Protein AF-U4R1T3-F1 (afdb_monomer_lite)

Secondary structure (DSSP, 8-state):
--HHHHHHTTT----EEEEETTEEEEEETTTTEEEEE-TT--S--EEEGGGEEEEEEESSSS-EEEEEE--GGGTS-HHHHHHHHHHHHT-HHHHT--S-EEEEEEES-SS--EEEEEE-----------

pLDDT: mean 70.12, std 14.63, range [34.62, 89.12]

Organism: NCBI:txid1330534

Sequence (130 aa):
MQFADLLIKTVFIECKRVEFWDNVLFVDNVSKLWCVKGPKDITPRIYRFSELVSYEYYRTSEDVISGNTLNVLLGGKASGEIGAIAAGAGSRKIQNYTKTLKLVIFLKELNNSRIVINLTSNKNTKKLLQ

Foldseek 3Di:
DDQVVLQVVDPADFPDWADFAQKIKGAGPPQQKIFIDHNPDPHTDIDHLLFWQWKFKALDPPRTPDIDRDPSVPDPPSSVVSVVVRCVRRDPVNVPSAAWMWMWTATPDPPDRIDIDTRHDPPPPPPPDD

Radius of gyration: 15.6 Å; chains: 1; bounding box: 36×41×49 Å

Structure (mmCIF, N/CA/C/O backbone):
data_AF-U4R1T3-F1
#
_entry.id   AF-U4R1T3-F1
#
loop_
_atom_site.group_PDB
_atom_site.id
_atom_site.type_symbol
_atom_site.label_atom_id
_atom_site.label_alt_id
_atom_site.label_comp_id
_atom_site.label_asym_id
_atom_site.label_entity_id
_atom_site.label_seq_id
_atom_site.pdbx_PDB_ins_code
_atom_site.Cartn_x
_atom_site.Cartn_y
_atom_site.Cartn_z
_atom_site.occupancy
_atom_site.B_iso_or_equiv
_atom_site.auth_seq_id
_atom_site.auth_comp_id
_atom_site.auth_asym_id
_atom_site.auth_atom_id
_atom_site.pdbx_PDB_model_num
ATOM 1 N N . MET A 1 1 ? 18.383 10.533 5.969 1.00 56.12 1 MET A N 1
ATOM 2 C CA . MET A 1 1 ? 17.980 10.090 4.618 1.00 56.12 1 MET A CA 1
ATOM 3 C C . MET A 1 1 ? 16.466 10.020 4.597 1.00 56.12 1 MET A C 1
ATOM 5 O O . MET A 1 1 ? 15.902 9.417 5.505 1.00 56.12 1 MET A O 1
ATOM 9 N N . GLN A 1 2 ? 15.809 10.715 3.673 1.00 72.75 2 GLN A N 1
ATOM 10 C CA . GLN A 1 2 ? 14.350 10.714 3.582 1.00 72.75 2 GLN A CA 1
ATOM 11 C C . GLN A 1 2 ? 13.872 9.410 2.921 1.00 72.75 2 GLN A C 1
ATOM 13 O O . GLN A 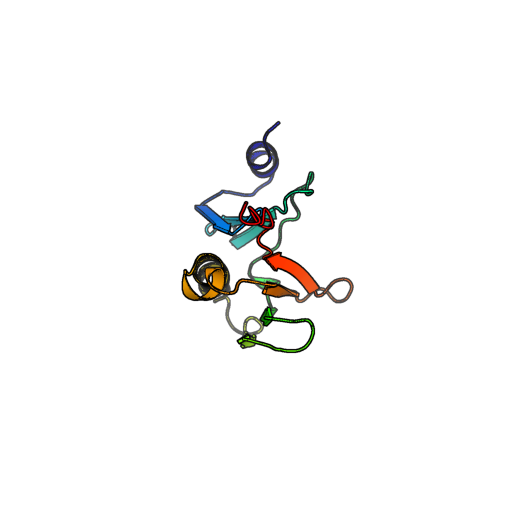1 2 ? 14.608 8.772 2.176 1.00 72.75 2 GLN A O 1
ATOM 18 N N . PHE A 1 3 ? 12.641 8.979 3.203 1.00 74.00 3 PHE A N 1
ATOM 19 C CA . PHE A 1 3 ? 12.106 7.719 2.659 1.00 74.00 3 PHE A CA 1
ATOM 20 C C . PHE A 1 3 ? 11.982 7.736 1.125 1.00 74.00 3 PHE A C 1
ATOM 22 O O . PHE A 1 3 ? 12.172 6.709 0.486 1.00 74.00 3 PHE A O 1
ATOM 29 N N . ALA A 1 4 ? 11.731 8.903 0.526 1.00 71.75 4 ALA A N 1
ATOM 30 C CA . ALA A 1 4 ? 11.757 9.061 -0.928 1.00 71.75 4 ALA A CA 1
ATOM 31 C C . ALA A 1 4 ? 13.159 8.780 -1.508 1.00 71.75 4 ALA A C 1
ATOM 33 O O . ALA A 1 4 ? 13.279 8.093 -2.519 1.00 71.75 4 ALA A O 1
ATOM 34 N N . ASP A 1 5 ? 14.226 9.191 -0.812 1.00 77.06 5 ASP A N 1
ATOM 35 C CA . ASP A 1 5 ? 15.611 8.911 -1.222 1.00 77.06 5 ASP A CA 1
ATOM 36 C C . ASP A 1 5 ? 15.917 7.403 -1.235 1.00 77.06 5 ASP A C 1
ATOM 38 O O . ASP A 1 5 ? 16.754 6.939 -2.008 1.00 77.06 5 ASP A O 1
ATOM 42 N N . LEU A 1 6 ? 15.245 6.620 -0.379 1.00 79.25 6 LEU A N 1
ATOM 43 C CA . LEU A 1 6 ? 15.341 5.157 -0.383 1.00 79.25 6 LEU A CA 1
ATOM 44 C C . LEU A 1 6 ? 14.658 4.543 -1.606 1.00 79.25 6 LEU A C 1
ATOM 46 O O . LEU A 1 6 ? 15.176 3.570 -2.144 1.00 79.25 6 LEU A O 1
ATOM 50 N N . LEU A 1 7 ? 13.532 5.103 -2.056 1.00 79.25 7 LEU A N 1
ATOM 51 C CA . LEU A 1 7 ? 12.835 4.641 -3.259 1.00 79.25 7 LEU A CA 1
ATOM 52 C C . LEU A 1 7 ? 13.662 4.912 -4.521 1.00 79.25 7 LEU A C 1
ATOM 54 O O . LEU A 1 7 ? 13.763 4.030 -5.368 1.00 79.25 7 LEU A O 1
ATOM 58 N N . ILE A 1 8 ? 14.332 6.065 -4.605 1.00 72.88 8 ILE A N 1
ATOM 59 C CA . ILE A 1 8 ? 15.194 6.430 -5.748 1.00 72.88 8 ILE A CA 1
ATOM 60 C C . ILE A 1 8 ? 16.395 5.482 -5.895 1.00 72.88 8 ILE A C 1
ATOM 62 O O . ILE A 1 8 ? 16.880 5.258 -6.999 1.00 72.88 8 ILE A O 1
ATOM 66 N N . LYS A 1 9 ? 16.868 4.875 -4.798 1.00 79.12 9 LYS A N 1
ATOM 67 C CA . LYS A 1 9 ? 17.919 3.838 -4.838 1.00 79.12 9 LYS A CA 1
ATOM 68 C C . LYS A 1 9 ? 17.432 2.494 -5.396 1.00 79.12 9 LYS A C 1
ATOM 70 O O . LYS A 1 9 ? 18.221 1.559 -5.504 1.00 79.12 9 LYS A O 1
ATOM 75 N N . THR A 1 10 ? 16.148 2.381 -5.719 1.00 76.56 10 THR A N 1
ATOM 76 C CA . THR A 1 10 ? 15.539 1.208 -6.353 1.00 76.56 10 THR A CA 1
ATOM 77 C C . THR A 1 10 ? 15.136 1.529 -7.797 1.00 76.56 10 THR A C 1
ATOM 79 O O . THR A 1 10 ? 15.399 2.616 -8.297 1.00 76.56 10 THR A O 1
ATOM 82 N N . VAL A 1 11 ? 14.460 0.599 -8.475 1.00 81.69 11 VAL A N 1
ATOM 83 C CA . VAL A 1 11 ? 13.863 0.828 -9.808 1.00 81.69 11 VAL A CA 1
ATOM 84 C C . VAL A 1 11 ? 12.546 1.626 -9.760 1.00 81.69 11 VAL A C 1
ATOM 86 O O . VAL A 1 11 ? 11.837 1.702 -10.757 1.00 81.69 11 VAL A O 1
ATOM 89 N N . PHE A 1 12 ? 12.177 2.171 -8.597 1.00 86.88 12 PHE A N 1
ATOM 90 C CA . PHE A 1 12 ? 1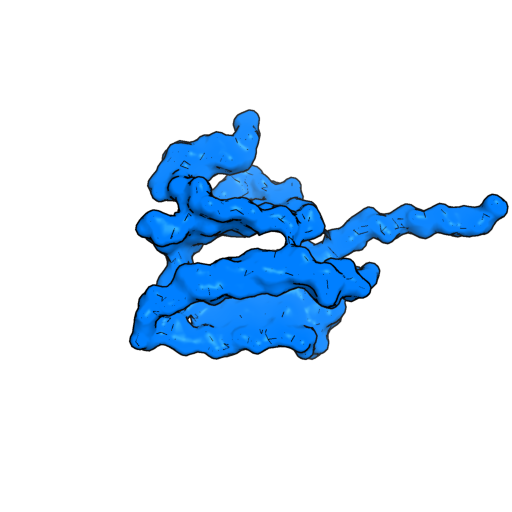0.906 2.855 -8.377 1.00 86.88 12 PHE A CA 1
ATOM 91 C C . PHE A 1 12 ? 10.935 4.306 -8.872 1.00 86.88 12 PHE A C 1
ATOM 93 O O . PHE A 1 12 ? 11.762 5.107 -8.437 1.00 86.88 12 PHE A O 1
ATOM 100 N N . ILE A 1 13 ? 9.972 4.664 -9.720 1.00 85.69 13 ILE A N 1
ATOM 101 C CA . ILE A 1 13 ? 9.769 6.008 -10.269 1.00 85.69 13 ILE A CA 1
ATOM 102 C C . ILE A 1 13 ? 8.497 6.597 -9.655 1.00 85.69 13 ILE A C 1
ATOM 104 O O . ILE A 1 13 ? 7.380 6.250 -10.040 1.00 85.69 13 ILE A O 1
ATOM 108 N N . GLU A 1 14 ? 8.639 7.509 -8.692 1.00 84.00 14 GLU A N 1
ATOM 109 C CA . GLU A 1 14 ? 7.484 8.162 -8.067 1.00 84.00 14 GLU A CA 1
ATOM 110 C C . GLU A 1 14 ? 6.687 8.972 -9.106 1.00 84.00 14 GLU A C 1
ATOM 112 O O . GLU A 1 14 ? 7.101 10.044 -9.536 1.00 84.00 14 GLU A O 1
ATOM 117 N N . CYS A 1 15 ? 5.520 8.458 -9.508 1.00 81.19 15 CYS A N 1
ATOM 118 C CA . CYS A 1 15 ? 4.599 9.135 -10.426 1.00 81.19 15 CYS A CA 1
ATOM 119 C C . CYS A 1 15 ? 3.491 9.879 -9.674 1.00 81.19 15 CYS A C 1
ATOM 121 O O . CYS A 1 15 ? 2.960 10.880 -10.153 1.00 81.19 15 CYS A O 1
ATOM 123 N N . LYS A 1 16 ? 3.082 9.349 -8.516 1.00 83.00 16 LYS A N 1
ATOM 124 C CA . LYS A 1 16 ? 2.048 9.934 -7.662 1.00 83.00 16 LYS A CA 1
ATOM 125 C C . LYS A 1 16 ? 2.313 9.578 -6.204 1.00 83.00 16 LYS A C 1
ATOM 127 O O . LYS A 1 16 ? 2.611 8.427 -5.892 1.00 83.00 16 LYS A O 1
ATOM 132 N N . ARG A 1 17 ? 2.092 10.548 -5.318 1.00 84.56 17 ARG A N 1
ATOM 133 C CA . ARG A 1 17 ? 2.000 10.340 -3.871 1.00 84.56 17 ARG A CA 1
ATOM 134 C C . ARG A 1 17 ? 0.617 10.722 -3.375 1.00 84.56 17 ARG A C 1
ATOM 136 O O . ARG A 1 17 ? 0.050 11.719 -3.822 1.00 84.56 17 ARG A O 1
ATOM 143 N N . VAL A 1 18 ? 0.070 9.933 -2.462 1.00 79.12 18 VAL A N 1
ATOM 144 C CA . VAL A 1 18 ? -1.164 10.268 -1.753 1.00 79.12 18 VAL A CA 1
ATOM 145 C C . VAL A 1 18 ? -0.938 10.109 -0.267 1.00 79.12 18 VAL A C 1
ATOM 147 O O . VAL A 1 18 ? -0.621 9.024 0.213 1.00 79.12 18 VAL A O 1
ATOM 150 N N . GLU A 1 19 ? -1.111 11.214 0.443 1.00 81.31 19 GLU A N 1
ATOM 151 C CA . GLU A 1 19 ? -1.026 11.268 1.893 1.00 81.31 19 GLU A CA 1
ATOM 152 C C . GLU A 1 19 ? -2.408 11.009 2.481 1.00 81.31 19 GLU A C 1
ATOM 154 O O . GLU A 1 19 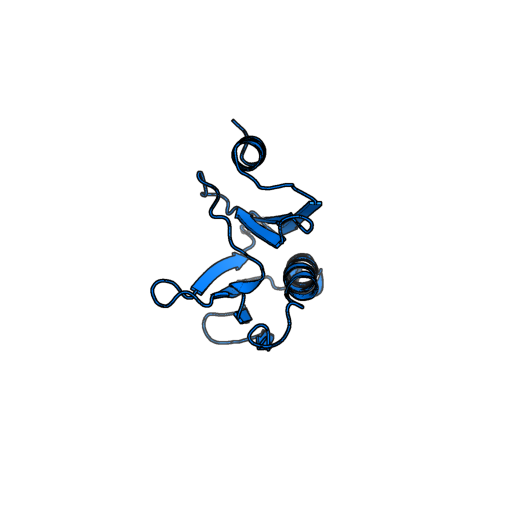? -3.416 11.562 2.032 1.00 81.31 19 GLU A O 1
ATOM 159 N N . PHE A 1 20 ? -2.461 10.137 3.476 1.00 71.44 20 PHE A N 1
ATOM 160 C CA . PHE A 1 20 ? -3.678 9.844 4.208 1.00 71.44 20 PHE A CA 1
ATOM 161 C C . PHE A 1 20 ? -3.311 9.523 5.651 1.00 71.44 20 PHE A C 1
ATOM 163 O O . PHE A 1 20 ? -2.609 8.551 5.943 1.00 71.44 20 PHE A O 1
ATOM 170 N N . TRP A 1 21 ? -3.815 10.345 6.571 1.00 76.06 21 TRP A N 1
ATOM 171 C CA . TRP A 1 21 ? -3.412 10.278 7.976 1.00 76.06 21 TRP A CA 1
ATOM 172 C C . TRP A 1 21 ? -1.880 10.367 8.095 1.00 76.06 21 TRP A C 1
ATOM 174 O O . TRP A 1 21 ? -1.278 11.235 7.469 1.00 76.06 21 TRP A O 1
ATOM 184 N N . ASP A 1 22 ? -1.257 9.455 8.842 1.00 80.19 22 ASP A N 1
ATOM 185 C CA . ASP A 1 22 ? 0.199 9.379 9.015 1.00 80.19 22 ASP A CA 1
ATOM 186 C C . ASP A 1 22 ? 0.888 8.461 7.985 1.00 80.19 22 ASP A C 1
ATOM 188 O O . ASP A 1 22 ? 2.049 8.085 8.155 1.00 80.19 22 ASP A O 1
ATOM 192 N N . ASN A 1 23 ? 0.172 8.049 6.936 1.00 83.44 23 ASN A N 1
ATOM 193 C CA . ASN A 1 23 ? 0.674 7.138 5.914 1.00 83.44 23 ASN A CA 1
ATOM 194 C C . ASN A 1 23 ? 0.779 7.841 4.556 1.00 83.44 23 ASN A C 1
ATOM 196 O O . ASN A 1 23 ? 0.035 8.777 4.248 1.00 83.44 23 ASN A O 1
ATOM 200 N N . VAL A 1 24 ? 1.671 7.334 3.707 1.00 85.25 24 VAL A N 1
ATOM 201 C CA . VAL A 1 24 ? 1.835 7.805 2.328 1.00 85.25 24 VAL A CA 1
ATOM 202 C C . VAL A 1 24 ? 1.842 6.613 1.378 1.00 85.25 24 VAL A C 1
ATOM 204 O O . VAL A 1 24 ? 2.634 5.687 1.546 1.00 85.25 24 VAL A O 1
ATOM 207 N N . LEU A 1 25 ? 0.968 6.633 0.373 1.00 85.31 25 LEU A N 1
ATOM 208 C CA . LEU A 1 25 ? 1.002 5.704 -0.758 1.00 85.31 25 LEU A CA 1
ATOM 209 C C . LEU A 1 25 ? 1.791 6.344 -1.893 1.00 85.31 25 LEU A C 1
ATOM 211 O O . LEU A 1 25 ? 1.423 7.411 -2.387 1.00 85.31 25 LEU A O 1
ATOM 215 N N . PHE A 1 26 ? 2.830 5.650 -2.328 1.00 87.50 26 PHE A N 1
ATOM 216 C CA . PHE A 1 26 ? 3.622 5.976 -3.500 1.00 87.50 26 PHE A CA 1
ATOM 217 C C . PHE A 1 26 ? 3.206 5.060 -4.647 1.00 87.50 26 PHE A C 1
ATOM 219 O O . PHE A 1 26 ? 3.049 3.849 -4.467 1.00 87.50 26 PHE A O 1
ATOM 226 N N . VAL A 1 27 ? 3.035 5.635 -5.832 1.00 85.62 27 VAL A N 1
ATOM 227 C CA . VAL A 1 27 ? 2.606 4.927 -7.039 1.00 85.62 27 VAL A CA 1
ATOM 228 C C . VAL A 1 27 ? 3.572 5.233 -8.174 1.00 85.62 27 VAL A C 1
ATOM 230 O O . VAL A 1 27 ? 3.806 6.397 -8.499 1.00 85.62 27 VAL A O 1
ATOM 233 N N . ASP A 1 28 ? 4.072 4.178 -8.803 1.00 88.31 28 ASP A N 1
ATOM 234 C CA . ASP A 1 28 ? 4.872 4.196 -10.020 1.00 88.31 28 ASP A CA 1
ATOM 235 C C . ASP A 1 28 ? 4.051 3.583 -11.164 1.00 88.31 28 ASP A C 1
ATOM 237 O O . ASP A 1 28 ? 3.885 2.366 -11.288 1.00 88.31 28 ASP A O 1
ATOM 241 N N . ASN A 1 29 ? 3.512 4.450 -12.020 1.00 82.81 29 ASN A N 1
ATOM 242 C CA . ASN A 1 29 ? 2.710 4.041 -13.170 1.00 82.81 29 ASN A CA 1
ATOM 243 C C . ASN A 1 29 ? 3.548 3.535 -14.349 1.00 82.81 29 ASN A C 1
ATOM 245 O O . ASN A 1 29 ? 2.980 2.869 -15.225 1.00 82.81 29 ASN A O 1
ATOM 249 N N . VAL A 1 30 ? 4.843 3.861 -14.383 1.00 85.50 30 VAL A N 1
ATOM 250 C CA . VAL A 1 30 ? 5.776 3.481 -15.448 1.00 85.50 30 VAL A CA 1
ATOM 251 C C . VAL A 1 30 ? 6.188 2.030 -15.241 1.00 85.50 30 VAL A C 1
ATOM 253 O O . VAL A 1 30 ? 5.896 1.185 -16.084 1.00 85.50 30 VAL A O 1
ATOM 256 N N . SER A 1 31 ? 6.745 1.718 -14.072 1.00 87.12 31 SER A N 1
ATOM 257 C CA . SER A 1 31 ? 7.219 0.372 -13.726 1.00 87.12 31 SER A CA 1
ATOM 258 C C . SER A 1 31 ? 6.115 -0.534 -13.170 1.00 87.12 31 SER A C 1
ATOM 260 O O . SER A 1 31 ? 6.360 -1.708 -12.897 1.00 87.12 31 SER A O 1
ATOM 262 N N . LYS A 1 32 ? 4.891 -0.006 -13.007 1.00 86.88 32 LYS A N 1
ATOM 263 C CA . LYS A 1 32 ? 3.725 -0.699 -12.420 1.00 86.88 32 LYS A CA 1
ATOM 264 C C . LYS A 1 32 ? 3.993 -1.183 -10.991 1.00 86.88 32 LYS A C 1
ATOM 266 O O . LYS A 1 32 ? 3.673 -2.323 -10.639 1.00 86.88 32 LYS A O 1
ATOM 271 N N . LEU A 1 33 ? 4.574 -0.302 -10.176 1.00 88.69 33 LEU A N 1
ATOM 272 C CA . LEU A 1 33 ? 4.946 -0.559 -8.786 1.00 88.69 33 LEU A CA 1
ATOM 273 C C . LEU A 1 33 ? 4.197 0.367 -7.827 1.00 88.69 33 LEU A C 1
ATOM 275 O O . LEU A 1 33 ? 3.772 1.465 -8.180 1.00 88.69 33 LEU A O 1
ATOM 279 N N . TRP A 1 34 ? 4.055 -0.059 -6.581 1.00 87.88 34 TRP A N 1
ATOM 280 C CA . TRP A 1 34 ? 3.530 0.771 -5.502 1.00 87.88 34 TRP A CA 1
ATOM 281 C C . TRP A 1 34 ? 4.182 0.416 -4.175 1.00 87.88 34 TRP A C 1
ATOM 283 O O . TRP A 1 34 ? 4.697 -0.686 -3.985 1.00 87.88 34 TRP A O 1
ATOM 293 N N . CYS A 1 35 ? 4.152 1.357 -3.240 1.00 89.12 35 CYS A N 1
ATOM 294 C CA . CYS A 1 35 ? 4.560 1.113 -1.867 1.00 89.12 35 CYS A CA 1
ATOM 295 C C . CYS A 1 35 ? 3.706 1.953 -0.920 1.00 89.12 35 CYS A C 1
ATOM 297 O O . CYS A 1 35 ? 3.269 3.052 -1.262 1.00 89.12 35 CYS A O 1
ATOM 299 N N . VAL A 1 36 ? 3.499 1.455 0.293 1.00 86.62 36 VAL A N 1
ATOM 300 C CA . VAL A 1 36 ? 2.920 2.249 1.377 1.00 86.62 36 VAL A CA 1
ATOM 301 C C . VAL A 1 36 ? 3.994 2.450 2.425 1.00 86.62 36 VAL A C 1
ATOM 303 O O . VAL A 1 36 ? 4.691 1.508 2.791 1.00 86.62 36 VAL A O 1
ATOM 306 N N . LYS A 1 37 ? 4.129 3.693 2.872 1.00 87.00 37 LYS A N 1
ATOM 307 C CA . LYS A 1 37 ? 4.948 4.076 4.009 1.00 87.00 37 LYS A CA 1
ATOM 308 C C . LYS A 1 37 ? 4.036 4.406 5.178 1.00 87.00 37 LYS A C 1
ATOM 310 O O . LYS A 1 37 ? 3.325 5.410 5.129 1.00 87.00 37 LYS A O 1
ATOM 315 N N . GLY A 1 38 ? 4.093 3.597 6.223 1.00 83.19 38 GLY A N 1
ATOM 316 C CA . GLY A 1 38 ? 3.553 3.926 7.532 1.00 83.19 38 GLY A CA 1
ATOM 317 C C . GLY A 1 38 ? 4.511 4.774 8.380 1.00 83.19 38 GLY A C 1
ATOM 318 O O . GLY A 1 38 ? 5.686 4.944 8.047 1.00 83.19 38 GLY A O 1
ATOM 319 N N . PRO A 1 39 ? 4.042 5.286 9.529 1.00 79.25 39 PRO A N 1
ATOM 320 C CA . PRO A 1 39 ? 4.814 6.194 10.381 1.00 79.25 39 PRO A CA 1
ATOM 321 C C . PRO A 1 39 ? 6.072 5.559 10.992 1.00 79.25 39 PRO A C 1
ATOM 323 O O . PRO A 1 39 ? 7.021 6.270 11.314 1.00 79.25 39 PRO A O 1
ATOM 326 N N . LYS A 1 40 ? 6.088 4.230 11.160 1.00 80.69 40 LYS A N 1
ATOM 327 C CA . LYS A 1 40 ? 7.219 3.476 11.728 1.00 80.69 40 LYS A CA 1
ATOM 328 C C . LYS A 1 40 ? 8.078 2.781 10.668 1.00 80.69 40 LYS A C 1
ATOM 330 O O . LYS A 1 40 ? 9.055 2.126 11.023 1.00 80.69 40 LYS A O 1
ATOM 335 N N . ASP A 1 41 ? 7.728 2.917 9.390 1.00 81.00 41 ASP A N 1
ATOM 336 C CA . ASP A 1 41 ? 8.405 2.193 8.321 1.00 81.00 41 ASP A CA 1
ATOM 337 C C . ASP A 1 41 ? 9.717 2.888 7.956 1.00 81.00 41 ASP A C 1
ATOM 339 O O . ASP A 1 41 ? 9.747 4.035 7.498 1.00 81.00 41 ASP A O 1
ATOM 343 N N . ILE A 1 42 ? 10.813 2.161 8.161 1.00 77.62 42 ILE A N 1
ATOM 344 C CA . ILE A 1 42 ? 12.177 2.605 7.848 1.00 77.62 42 ILE A CA 1
ATOM 345 C C . ILE A 1 42 ? 12.701 2.018 6.534 1.00 77.62 42 ILE A C 1
ATOM 347 O O . ILE A 1 42 ? 13.654 2.547 5.967 1.00 77.62 42 ILE A O 1
ATOM 351 N N . THR A 1 43 ? 12.074 0.952 6.033 1.00 80.25 43 THR A N 1
ATOM 352 C CA . THR A 1 43 ? 12.426 0.288 4.775 1.00 80.25 43 THR A CA 1
ATOM 353 C C . THR A 1 43 ? 11.216 0.248 3.840 1.00 80.25 43 THR A C 1
ATOM 355 O O . THR A 1 43 ? 10.119 -0.114 4.269 1.00 80.25 43 THR A O 1
ATOM 358 N N . PRO A 1 44 ? 11.373 0.624 2.557 1.00 83.00 44 PRO A N 1
ATOM 359 C CA . PRO A 1 44 ? 10.282 0.531 1.602 1.00 83.00 44 PRO A CA 1
ATOM 360 C C . PRO A 1 44 ? 10.045 -0.925 1.207 1.00 83.00 44 PRO A C 1
ATOM 362 O O . PRO A 1 44 ? 10.951 -1.606 0.725 1.00 83.00 44 PRO A O 1
ATOM 365 N N . ARG A 1 45 ? 8.804 -1.393 1.359 1.00 86.62 45 ARG A N 1
ATOM 366 C CA . ARG A 1 45 ? 8.353 -2.649 0.754 1.00 86.62 45 ARG A CA 1
ATOM 367 C C . ARG A 1 45 ? 7.586 -2.329 -0.523 1.00 86.62 45 ARG A C 1
ATOM 369 O O . ARG A 1 45 ? 6.526 -1.709 -0.469 1.00 86.62 45 ARG A O 1
ATOM 376 N N . ILE A 1 46 ? 8.173 -2.699 -1.658 1.00 88.12 46 ILE A N 1
ATOM 377 C CA . ILE A 1 46 ? 7.673 -2.384 -2.998 1.00 88.12 46 ILE A CA 1
ATOM 378 C C . ILE A 1 46 ? 6.917 -3.594 -3.541 1.00 88.12 46 ILE A C 1
ATOM 380 O O . ILE A 1 46 ? 7.417 -4.715 -3.476 1.00 88.12 46 ILE A O 1
ATOM 384 N N . TYR A 1 47 ? 5.742 -3.343 -4.103 1.00 87.19 47 TYR A N 1
ATOM 385 C CA . TYR A 1 47 ? 4.846 -4.350 -4.656 1.00 87.19 47 TYR A CA 1
ATOM 386 C C . TYR A 1 47 ? 4.546 -4.045 -6.120 1.00 87.19 47 TYR A C 1
ATOM 388 O O . TYR A 1 47 ? 4.548 -2.885 -6.542 1.00 87.19 47 TYR A O 1
ATOM 396 N N . ARG A 1 48 ? 4.236 -5.076 -6.903 1.00 87.25 48 ARG A N 1
ATOM 397 C CA . ARG A 1 48 ? 3.750 -4.919 -8.279 1.00 87.25 48 ARG A CA 1
ATOM 398 C C . ARG A 1 48 ? 2.246 -4.702 -8.282 1.00 87.25 48 ARG A C 1
ATOM 400 O O . ARG A 1 48 ? 1.518 -5.219 -7.438 1.00 87.25 48 ARG A O 1
ATOM 407 N N . PHE A 1 4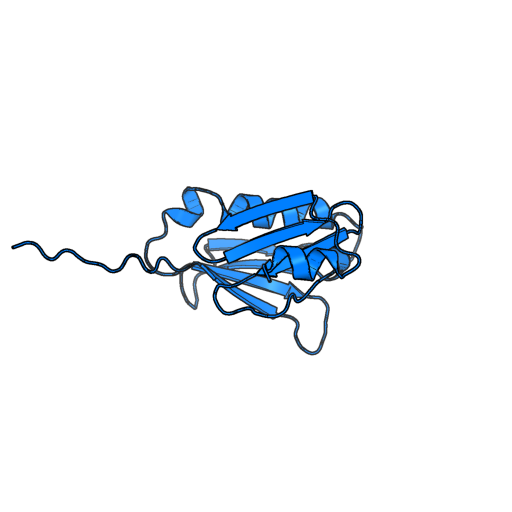9 ? 1.742 -4.002 -9.291 1.00 84.75 49 PHE A N 1
ATOM 408 C CA . PHE A 1 49 ? 0.294 -3.886 -9.499 1.00 84.75 49 PHE A CA 1
ATOM 409 C C . PHE A 1 49 ? -0.365 -5.255 -9.703 1.00 84.75 49 PHE A C 1
ATOM 411 O O . PHE A 1 49 ? -1.459 -5.485 -9.207 1.00 84.75 49 PHE A O 1
ATOM 418 N N . SER A 1 50 ? 0.314 -6.187 -10.376 1.00 81.44 50 SER A N 1
ATOM 419 C CA . SER A 1 50 ? -0.181 -7.550 -10.614 1.00 81.44 50 SER A CA 1
ATOM 420 C C . SER A 1 50 ? -0.316 -8.404 -9.352 1.00 81.44 50 SER A C 1
ATOM 422 O O . SER A 1 50 ? -0.887 -9.490 -9.413 1.00 81.44 50 SER A O 1
ATOM 424 N N . GLU A 1 51 ? 0.267 -7.968 -8.236 1.00 81.75 51 GLU A N 1
ATOM 425 C CA . GLU A 1 51 ? 0.167 -8.671 -6.958 1.00 81.75 51 GLU A CA 1
ATOM 426 C C . GLU A 1 51 ? -1.096 -8.284 -6.195 1.00 81.75 51 GLU A C 1
ATOM 428 O O . GLU A 1 51 ? -1.485 -9.029 -5.305 1.00 81.75 51 GLU A O 1
ATOM 433 N N . LEU A 1 52 ? -1.753 -7.174 -6.546 1.00 81.38 52 LEU A N 1
ATOM 434 C CA . LEU A 1 52 ? -3.008 -6.746 -5.937 1.00 81.38 52 LEU A CA 1
ATOM 435 C C . LEU A 1 52 ? -4.142 -7.710 -6.316 1.00 81.38 52 LEU A C 1
ATOM 437 O O . LEU A 1 52 ? -4.363 -7.971 -7.492 1.00 81.38 52 LEU A O 1
ATOM 441 N N . VAL A 1 53 ? -4.879 -8.216 -5.329 1.00 79.88 53 VAL A N 1
ATOM 442 C CA . VAL A 1 53 ? -6.037 -9.106 -5.537 1.00 79.88 53 VAL A CA 1
ATOM 443 C C . VAL A 1 53 ? -7.337 -8.413 -5.163 1.00 79.88 53 VAL A C 1
ATOM 445 O O . VAL A 1 53 ? -8.322 -8.494 -5.885 1.00 79.88 53 VAL A O 1
ATOM 448 N N . SER A 1 54 ? -7.370 -7.730 -4.029 1.00 75.88 54 SER A N 1
ATOM 449 C CA . SER A 1 54 ? -8.540 -6.974 -3.592 1.00 75.88 54 SER A CA 1
ATOM 450 C C . SER A 1 54 ? -8.143 -5.964 -2.530 1.00 75.88 54 SER A C 1
ATOM 452 O O . SER A 1 54 ? -7.038 -6.008 -1.982 1.00 75.88 54 SER A O 1
ATOM 454 N N . TYR A 1 55 ? -9.043 -5.033 -2.236 1.00 79.75 55 TYR A N 1
ATOM 455 C CA . TYR A 1 55 ? -8.899 -4.174 -1.072 1.00 79.75 55 TYR A CA 1
ATOM 456 C C . TYR A 1 55 ? -10.239 -3.939 -0.394 1.00 79.75 55 TYR A C 1
ATOM 458 O O . TYR A 1 55 ? -11.294 -3.902 -1.031 1.00 79.75 55 TYR A O 1
ATOM 466 N N . GLU A 1 56 ? -10.179 -3.729 0.912 1.00 78.69 56 GLU A N 1
ATOM 467 C CA . GLU A 1 56 ? -11.341 -3.534 1.762 1.00 78.69 56 GLU A CA 1
ATOM 468 C C . GLU A 1 56 ? -11.055 -2.460 2.810 1.00 78.69 56 GLU A C 1
ATOM 470 O O . GLU A 1 56 ? -10.009 -2.453 3.462 1.00 78.69 56 GLU A O 1
ATOM 475 N N . TYR A 1 57 ? -12.001 -1.544 2.977 1.00 74.81 57 TYR A N 1
ATOM 476 C CA . TYR A 1 57 ? -12.024 -0.557 4.042 1.00 74.81 57 TYR A CA 1
ATOM 477 C C . TYR A 1 57 ? -12.958 -1.025 5.152 1.00 74.81 57 TYR A C 1
ATOM 479 O O . TYR A 1 57 ? -14.142 -1.276 4.925 1.00 74.81 57 TYR A O 1
ATOM 487 N N . TYR A 1 58 ? -12.439 -1.051 6.370 1.00 72.94 58 TYR A N 1
ATOM 488 C CA . TYR A 1 58 ? -13.153 -1.465 7.569 1.00 72.94 58 TYR A CA 1
ATOM 489 C C . TYR A 1 58 ? -13.347 -0.286 8.524 1.00 72.94 58 TYR A C 1
ATOM 491 O O . TYR A 1 58 ? -12.398 0.464 8.758 1.00 72.94 58 TYR A O 1
ATOM 499 N N . ARG A 1 59 ? -14.542 -0.136 9.112 1.00 64.38 59 ARG A N 1
ATOM 500 C CA . ARG A 1 59 ? -14.837 0.858 10.174 1.00 64.38 59 ARG A CA 1
ATOM 501 C C . ARG A 1 59 ? -14.429 0.370 11.558 1.00 64.38 59 ARG A C 1
ATOM 503 O O . ARG A 1 59 ? -14.137 1.156 12.450 1.00 64.38 59 ARG A O 1
ATOM 510 N N . THR A 1 60 ? -14.490 -0.934 11.753 1.00 65.19 60 THR A N 1
ATOM 511 C CA . THR A 1 60 ? -14.240 -1.630 13.018 1.00 65.19 60 THR A CA 1
ATOM 512 C C . THR A 1 60 ? -13.476 -2.918 12.698 1.00 65.19 60 THR A C 1
ATOM 514 O O . THR A 1 60 ? -13.010 -3.094 11.575 1.00 65.19 60 THR A O 1
ATOM 517 N N . SER A 1 61 ? -13.259 -3.816 13.659 1.00 59.16 61 SER A N 1
ATOM 518 C CA . SER A 1 61 ? -12.695 -5.141 13.354 1.00 59.16 61 SER A CA 1
ATOM 519 C C . SER A 1 61 ? -13.597 -5.988 12.452 1.00 59.16 61 SER A C 1
ATOM 521 O O . SER A 1 61 ? -13.086 -6.909 11.823 1.00 59.16 61 SER A O 1
ATOM 523 N N . GLU A 1 62 ? -14.893 -5.671 12.384 1.00 58.59 62 GLU A N 1
ATOM 524 C CA . GLU A 1 62 ? -15.924 -6.562 11.838 1.00 58.59 62 GLU A CA 1
ATOM 525 C C . GLU A 1 62 ? -16.789 -5.906 10.744 1.00 58.59 62 GLU A C 1
ATOM 527 O O . GLU A 1 62 ? -17.346 -6.618 9.915 1.00 58.59 62 GLU A O 1
ATOM 532 N N . ASP A 1 63 ? -16.838 -4.568 10.653 1.00 63.44 63 ASP A N 1
ATOM 533 C CA . ASP A 1 63 ? -17.669 -3.869 9.660 1.00 63.44 63 ASP A CA 1
ATOM 534 C C . ASP A 1 63 ? -16.878 -3.415 8.424 1.00 63.44 63 ASP A C 1
ATOM 536 O O . ASP A 1 63 ? -16.089 -2.462 8.495 1.00 63.44 63 ASP A O 1
ATOM 540 N N . VAL A 1 64 ? -17.156 -4.021 7.265 1.00 62.47 64 VAL A N 1
ATOM 541 C CA . VAL A 1 64 ? -16.682 -3.549 5.950 1.00 62.47 64 VAL A CA 1
ATOM 542 C C . VAL A 1 64 ? -17.545 -2.369 5.487 1.00 62.47 64 VAL A C 1
ATOM 544 O O . VAL A 1 64 ? -18.750 -2.499 5.295 1.00 62.47 64 VAL A O 1
ATOM 547 N N . ILE A 1 65 ? -16.936 -1.196 5.286 1.00 64.62 65 ILE A N 1
ATOM 548 C CA . ILE A 1 65 ? -17.623 0.015 4.786 1.00 64.62 65 ILE A CA 1
ATOM 549 C C . ILE A 1 65 ? -17.690 0.009 3.262 1.00 64.62 65 ILE A C 1
ATOM 551 O O . ILE A 1 65 ? -18.661 0.473 2.664 1.00 64.62 65 ILE A O 1
ATOM 555 N N . SER A 1 66 ? -16.611 -0.441 2.634 1.00 65.75 66 SER A N 1
ATOM 556 C CA . SER A 1 66 ? -16.481 -0.507 1.188 1.00 65.75 66 SER A CA 1
ATOM 557 C C . SER A 1 66 ? -15.321 -1.421 0.841 1.00 65.75 66 SER A C 1
ATOM 559 O O . SER A 1 66 ? -14.231 -1.290 1.386 1.00 65.75 66 SER A O 1
ATOM 561 N N . GLY A 1 67 ? -15.537 -2.333 -0.090 1.00 59.00 67 GLY A N 1
ATOM 562 C CA . GLY A 1 67 ? -14.499 -3.205 -0.611 1.00 59.00 67 GLY A CA 1
ATOM 563 C C . GLY A 1 67 ? -14.673 -3.354 -2.104 1.00 59.00 67 GLY A C 1
ATOM 564 O O . GLY A 1 67 ? -15.771 -3.164 -2.629 1.00 59.00 67 GLY A O 1
ATOM 565 N N . ASN A 1 68 ? -13.582 -3.651 -2.789 1.00 65.81 68 ASN A N 1
ATOM 566 C CA . ASN A 1 68 ? -13.643 -4.087 -4.167 1.00 65.81 68 ASN A CA 1
ATOM 567 C C . ASN A 1 68 ? -12.883 -5.407 -4.270 1.00 65.81 68 ASN A C 1
ATOM 569 O O . ASN A 1 68 ? -11.677 -5.464 -4.016 1.00 65.81 68 ASN A O 1
ATOM 573 N N . THR A 1 69 ? -13.605 -6.473 -4.606 1.00 55.78 69 THR A N 1
ATOM 574 C CA . THR A 1 69 ? -13.004 -7.740 -5.015 1.00 55.78 69 THR A CA 1
ATOM 575 C C . THR A 1 69 ? -12.541 -7.552 -6.448 1.00 55.78 69 THR A C 1
ATOM 577 O O . THR A 1 69 ? -13.359 -7.413 -7.356 1.00 55.78 69 THR A O 1
ATOM 580 N N . LEU A 1 70 ? -11.230 -7.474 -6.654 1.00 54.88 70 LEU A N 1
ATOM 581 C CA . LEU A 1 70 ? -10.702 -7.126 -7.958 1.00 54.88 70 LEU A CA 1
ATOM 582 C C . LEU A 1 70 ? -10.468 -8.405 -8.770 1.00 54.88 70 LEU A C 1
ATOM 584 O O . LEU A 1 70 ? -9.767 -9.322 -8.349 1.00 54.88 70 LEU A O 1
ATOM 588 N N . ASN A 1 71 ? -11.000 -8.452 -9.991 1.00 47.00 71 ASN A N 1
ATOM 589 C CA . ASN A 1 71 ? -10.656 -9.475 -10.986 1.00 47.00 71 ASN A CA 1
ATOM 590 C C . ASN A 1 71 ? -9.277 -9.179 -11.623 1.00 47.00 71 ASN A C 1
ATOM 592 O O . ASN A 1 71 ? -9.110 -9.252 -12.841 1.00 47.00 71 ASN A O 1
ATOM 596 N N . VAL A 1 72 ? -8.267 -8.820 -10.818 1.00 48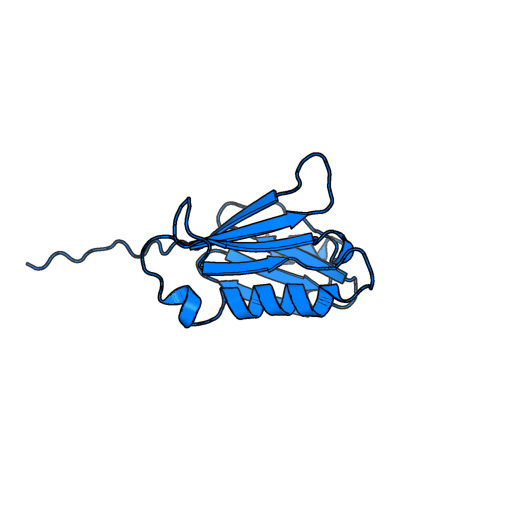.62 72 VAL A N 1
ATOM 597 C CA . VAL A 1 72 ? -6.903 -8.492 -11.299 1.00 48.62 72 VAL A CA 1
ATOM 598 C C . VAL A 1 72 ? -6.242 -9.693 -11.952 1.00 48.62 72 VAL A C 1
ATOM 600 O O . VAL A 1 72 ? -5.407 -9.539 -12.845 1.00 48.62 72 VAL A O 1
ATOM 603 N N . LEU A 1 73 ? -6.678 -10.893 -11.567 1.00 42.72 73 LEU A N 1
ATOM 604 C CA . LEU A 1 73 ? -6.157 -12.154 -12.070 1.00 42.72 73 LEU A CA 1
ATOM 605 C C . LEU A 1 73 ? -6.343 -12.347 -13.590 1.00 42.72 73 LEU A C 1
ATOM 607 O O . LEU A 1 73 ? -5.729 -13.257 -14.135 1.00 42.72 73 LEU A O 1
ATOM 611 N N . LEU A 1 74 ? -7.136 -11.510 -14.282 1.00 38.59 74 LEU A N 1
ATOM 612 C CA . LEU A 1 74 ? -7.523 -11.739 -15.682 1.00 38.59 74 LEU A CA 1
ATOM 613 C C . LEU A 1 74 ? -7.225 -10.617 -16.701 1.00 38.59 74 LEU A C 1
ATOM 615 O O . LEU A 1 74 ? -7.604 -10.786 -17.856 1.00 38.59 74 LEU A O 1
ATOM 619 N N . GLY A 1 75 ? -6.547 -9.498 -16.386 1.00 40.50 75 GLY A N 1
ATOM 620 C CA . GLY A 1 75 ? -6.405 -8.482 -17.457 1.00 40.50 75 GLY A CA 1
ATOM 621 C C . GLY A 1 75 ? -5.563 -7.219 -17.286 1.00 40.50 75 GLY A C 1
ATOM 622 O O . GLY A 1 75 ? -5.805 -6.263 -18.017 1.00 40.50 75 GLY A O 1
ATOM 623 N N . GLY A 1 76 ? -4.600 -7.143 -16.362 1.00 50.00 76 GLY A N 1
ATOM 624 C CA . GLY A 1 76 ? -3.623 -6.035 -16.371 1.00 50.00 76 GLY A CA 1
ATOM 625 C C . GLY A 1 76 ? -4.171 -4.626 -16.063 1.00 50.00 76 GLY A C 1
ATOM 626 O O . GLY A 1 76 ? -3.496 -3.638 -16.342 1.00 50.00 76 GLY A O 1
ATOM 627 N N . LYS A 1 77 ? -5.366 -4.504 -15.462 1.00 55.16 77 LYS A N 1
ATOM 628 C CA . LYS A 1 77 ? -6.031 -3.215 -15.150 1.00 55.16 77 LYS A CA 1
ATOM 629 C C . LYS A 1 77 ? -5.691 -2.603 -13.778 1.00 55.16 77 LYS A C 1
ATOM 631 O O . LYS A 1 77 ? -6.218 -1.545 -13.435 1.00 55.16 77 LYS A O 1
ATOM 636 N N . ALA A 1 78 ? -4.773 -3.200 -13.019 1.00 59.47 78 ALA A N 1
ATOM 637 C CA . ALA A 1 78 ? -4.509 -2.824 -11.626 1.00 59.47 78 ALA A CA 1
ATOM 638 C C . ALA A 1 78 ? -3.977 -1.389 -11.407 1.00 59.47 78 ALA A C 1
ATOM 640 O O . ALA A 1 78 ? -4.073 -0.852 -10.304 1.00 59.47 78 ALA A O 1
ATOM 641 N N . SER A 1 79 ? -3.501 -0.697 -12.452 1.00 60.00 79 SER A N 1
ATOM 642 C CA . SER A 1 79 ? -3.121 0.721 -12.336 1.00 60.00 79 SER A CA 1
ATOM 643 C C . SER A 1 79 ? -4.295 1.640 -11.985 1.00 60.00 79 SER A C 1
ATOM 645 O O . SER A 1 79 ? -4.112 2.616 -11.259 1.00 60.00 79 SER A O 1
ATOM 647 N N . GLY A 1 80 ? -5.506 1.332 -12.465 1.00 65.31 80 GLY A N 1
ATOM 648 C CA . GLY A 1 80 ? -6.706 2.091 -12.100 1.00 65.31 80 GLY A CA 1
ATOM 649 C C . GLY A 1 80 ? -7.116 1.871 -10.643 1.00 65.31 80 GLY A C 1
ATOM 650 O O . GLY A 1 80 ? -7.619 2.780 -9.988 1.00 65.31 80 GLY A O 1
ATOM 651 N N . GLU A 1 81 ? -6.841 0.686 -10.111 1.00 69.62 81 GLU A N 1
ATOM 652 C CA . GLU A 1 81 ? -7.297 0.241 -8.795 1.00 69.62 81 GLU A CA 1
ATOM 653 C C . GLU A 1 81 ? -6.395 0.751 -7.677 1.00 69.62 81 GLU A C 1
ATOM 655 O O . GLU A 1 81 ? -6.899 1.253 -6.678 1.00 69.62 81 GLU A O 1
ATOM 660 N N . ILE A 1 82 ? -5.071 0.748 -7.870 1.00 74.12 82 ILE A N 1
ATOM 661 C CA . ILE A 1 82 ? -4.150 1.461 -6.970 1.00 74.12 82 ILE A CA 1
ATOM 662 C C . ILE A 1 82 ? -4.506 2.954 -6.936 1.00 74.12 82 ILE A C 1
ATOM 664 O O . ILE A 1 82 ? -4.531 3.572 -5.870 1.00 74.12 82 ILE A O 1
ATOM 668 N N . GLY A 1 83 ? -4.871 3.527 -8.089 1.00 67.00 83 GLY A N 1
ATOM 669 C CA . GLY A 1 83 ? -5.419 4.880 -8.174 1.00 67.00 83 GLY A CA 1
ATOM 670 C C . GLY A 1 83 ? -6.714 5.062 -7.372 1.00 67.00 83 GLY A C 1
ATOM 671 O O . GLY A 1 83 ? -6.868 6.087 -6.705 1.00 67.00 83 GLY A O 1
ATOM 672 N N . ALA A 1 84 ? -7.612 4.073 -7.392 1.00 73.00 84 ALA A N 1
ATOM 673 C CA . ALA A 1 84 ? -8.864 4.066 -6.637 1.00 73.00 84 ALA A CA 1
ATOM 674 C C . ALA A 1 84 ? -8.643 3.914 -5.124 1.00 73.00 84 ALA A C 1
ATOM 676 O O . ALA A 1 84 ? -9.286 4.625 -4.355 1.00 73.00 84 ALA A O 1
ATOM 677 N N . ILE A 1 85 ? -7.696 3.075 -4.690 1.00 73.56 85 ILE A N 1
ATOM 678 C CA . ILE A 1 85 ? -7.263 2.973 -3.287 1.00 73.56 85 ILE A CA 1
ATOM 679 C C . ILE A 1 85 ? -6.740 4.328 -2.808 1.00 73.56 85 ILE A C 1
ATOM 681 O O . ILE A 1 85 ? -7.127 4.815 -1.745 1.00 73.56 85 ILE A O 1
ATOM 685 N N . ALA A 1 86 ? -5.897 4.967 -3.620 1.00 66.50 86 ALA A N 1
ATOM 686 C CA . ALA A 1 86 ? -5.348 6.280 -3.324 1.00 66.50 86 ALA A CA 1
ATOM 687 C C . ALA A 1 86 ? -6.464 7.336 -3.196 1.00 66.50 86 ALA A C 1
ATOM 689 O O . ALA A 1 86 ? -6.534 8.069 -2.210 1.00 66.50 86 ALA A O 1
ATOM 690 N N . ALA A 1 87 ? -7.377 7.386 -4.169 1.00 67.19 87 ALA A N 1
ATOM 691 C CA . ALA A 1 87 ? -8.501 8.321 -4.170 1.00 67.19 87 ALA A CA 1
ATOM 692 C C . ALA A 1 87 ? -9.472 8.074 -3.003 1.00 67.19 87 ALA A C 1
ATOM 694 O O . ALA A 1 87 ? -9.934 9.025 -2.372 1.00 67.19 87 ALA A O 1
ATOM 695 N N . GLY A 1 88 ? -9.752 6.808 -2.686 1.00 68.50 88 GLY A N 1
ATOM 696 C CA . GLY A 1 88 ? -10.603 6.400 -1.574 1.00 68.50 88 GLY A CA 1
ATOM 697 C C . GLY A 1 88 ? -10.011 6.819 -0.233 1.00 68.50 88 GLY A C 1
ATOM 698 O O . GLY A 1 88 ? -10.670 7.540 0.519 1.00 68.50 88 GLY A O 1
ATOM 699 N N . ALA A 1 89 ? -8.755 6.448 0.031 1.00 65.50 89 ALA A N 1
ATOM 700 C CA . ALA A 1 89 ? -8.052 6.754 1.279 1.00 65.50 89 ALA A CA 1
ATOM 701 C C . ALA A 1 89 ? -7.934 8.267 1.536 1.00 65.50 89 ALA A C 1
ATOM 703 O O . ALA A 1 89 ? -8.046 8.713 2.677 1.00 65.50 89 ALA A O 1
ATOM 704 N N . GLY A 1 90 ? -7.773 9.063 0.473 1.00 59.19 90 GLY A N 1
ATOM 705 C CA . GLY A 1 90 ? -7.750 10.525 0.540 1.00 59.19 90 GLY A CA 1
ATOM 706 C C . GLY A 1 90 ? -9.129 11.199 0.589 1.00 59.19 90 GLY A C 1
ATOM 707 O O . GLY A 1 90 ? -9.205 12.411 0.779 1.00 59.19 90 GLY A O 1
ATOM 708 N N . SER A 1 91 ? -10.234 10.467 0.413 1.00 66.75 91 SER A N 1
ATOM 709 C CA . SER A 1 91 ? -11.564 11.079 0.324 1.00 66.75 91 SER A CA 1
ATOM 710 C C . SER A 1 91 ? -12.070 11.583 1.681 1.00 66.75 91 SER A C 1
ATOM 712 O O . SER A 1 91 ? -11.972 10.899 2.703 1.00 66.75 91 SER A O 1
ATOM 714 N N . ARG A 1 92 ? -12.713 12.763 1.693 1.00 56.66 92 ARG A N 1
ATOM 715 C CA . ARG A 1 92 ? -13.330 13.337 2.909 1.00 56.66 92 ARG A CA 1
ATOM 716 C C . ARG A 1 92 ? -14.342 12.388 3.559 1.00 56.66 92 ARG A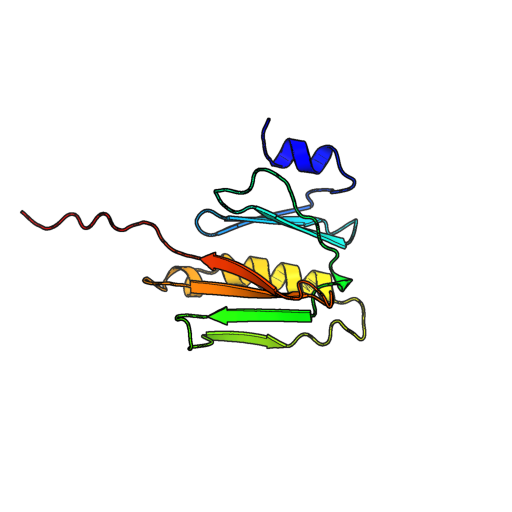 C 1
ATOM 718 O O . ARG A 1 92 ? -14.475 12.376 4.775 1.00 56.66 92 ARG A O 1
ATOM 725 N N . LYS A 1 93 ? -15.027 11.559 2.762 1.00 58.75 93 LYS A N 1
ATOM 726 C CA . LYS A 1 93 ? -15.994 10.565 3.253 1.00 58.75 93 LYS A CA 1
ATOM 727 C C . LYS A 1 93 ? -15.326 9.493 4.121 1.00 58.75 93 LYS A C 1
ATOM 729 O O . LYS A 1 93 ? -15.930 9.075 5.099 1.00 58.75 93 LYS A O 1
ATOM 734 N N . ILE A 1 94 ? -14.097 9.085 3.788 1.00 59.72 94 ILE A N 1
ATOM 735 C CA . ILE A 1 94 ? -13.297 8.150 4.593 1.00 59.72 94 ILE A CA 1
ATOM 736 C C . ILE A 1 94 ? -12.643 8.868 5.783 1.00 59.72 94 ILE A C 1
ATOM 738 O O . ILE A 1 94 ? -12.644 8.337 6.890 1.00 59.72 94 ILE A O 1
ATOM 742 N N . GLN A 1 95 ? -12.156 10.097 5.596 1.00 59.00 95 GLN A N 1
ATOM 743 C CA . GLN A 1 95 ? -11.542 10.879 6.679 1.00 59.00 95 GLN A CA 1
ATOM 744 C C . GLN A 1 95 ? -12.537 11.328 7.766 1.00 59.00 95 GLN A C 1
ATOM 746 O O . GLN A 1 95 ? -12.143 11.520 8.912 1.00 59.00 95 GLN A O 1
ATOM 751 N N . ASN A 1 96 ? -13.829 11.453 7.440 1.00 58.81 96 ASN A N 1
ATOM 752 C CA . ASN A 1 96 ? -14.881 11.806 8.400 1.00 58.81 96 ASN A CA 1
ATOM 753 C C . ASN A 1 96 ? -15.223 10.677 9.393 1.00 58.81 96 ASN A C 1
ATOM 755 O O . ASN A 1 96 ? -15.977 10.914 10.337 1.00 58.81 96 ASN A O 1
ATOM 759 N N . TYR A 1 97 ? -14.699 9.458 9.218 1.00 58.75 97 TYR A N 1
ATOM 760 C CA . TYR A 1 97 ? -14.868 8.398 10.211 1.00 58.75 97 TYR A CA 1
ATOM 761 C C . TYR A 1 97 ? -13.917 8.626 11.392 1.00 58.75 97 TYR A C 1
ATOM 763 O O . TYR A 1 97 ? -12.700 8.550 11.272 1.00 58.75 97 TYR A O 1
ATOM 771 N N . THR A 1 98 ? -14.492 8.919 12.557 1.00 53.44 98 THR A N 1
ATOM 772 C CA . THR A 1 98 ? -13.789 9.524 13.698 1.00 53.44 98 THR A CA 1
ATOM 773 C C . THR A 1 98 ? -13.087 8.555 14.647 1.00 53.44 98 THR A C 1
ATOM 775 O O . THR A 1 98 ? -12.444 9.023 15.583 1.00 53.44 98 THR A O 1
ATOM 778 N N . LYS A 1 99 ? -13.201 7.229 14.480 1.00 56.62 99 LYS A N 1
ATOM 779 C CA . LYS A 1 99 ? -12.768 6.293 15.539 1.00 56.62 99 LYS A CA 1
ATOM 780 C C . LYS A 1 99 ? -11.718 5.277 15.121 1.00 56.62 99 LYS A C 1
ATOM 782 O O . LYS A 1 99 ? -10.726 5.123 15.826 1.00 56.62 99 LYS A O 1
ATOM 787 N N . THR A 1 100 ? -11.880 4.591 14.000 1.00 59.47 100 THR A N 1
ATOM 788 C CA . THR A 1 100 ? -10.871 3.661 13.483 1.00 59.47 100 THR A CA 1
ATOM 789 C C . THR A 1 100 ? -11.240 3.381 12.039 1.00 59.47 100 THR A C 1
ATOM 791 O O . THR A 1 100 ? -12.406 3.152 11.746 1.00 59.47 100 THR A O 1
ATOM 794 N N . LEU A 1 101 ? -10.291 3.436 11.118 1.00 71.38 101 LEU A N 1
ATOM 795 C CA . LEU A 1 101 ? -10.517 2.919 9.781 1.00 71.38 101 LEU A CA 1
ATOM 796 C C . LEU A 1 101 ? -9.315 2.055 9.423 1.00 71.38 101 LEU A C 1
ATOM 798 O O . LEU A 1 101 ? -8.191 2.356 9.819 1.00 71.38 101 LEU A O 1
ATOM 802 N N . LYS A 1 102 ? -9.537 0.923 8.767 1.00 77.50 102 LYS A N 1
ATOM 803 C CA . LYS A 1 102 ? -8.454 0.032 8.340 1.00 77.50 102 LYS A CA 1
ATOM 804 C C . LYS A 1 102 ? -8.599 -0.217 6.857 1.00 77.50 102 LYS A C 1
ATOM 806 O O . LYS A 1 102 ? -9.679 -0.575 6.407 1.00 77.50 102 LYS A O 1
ATOM 811 N N . LEU A 1 103 ? -7.521 -0.021 6.114 1.00 79.44 103 LEU A N 1
ATOM 812 C CA . LEU A 1 103 ? -7.418 -0.482 4.741 1.00 79.44 103 LEU A CA 1
ATOM 813 C C . LEU A 1 103 ? -6.682 -1.816 4.764 1.00 79.44 103 LEU A C 1
ATOM 815 O O . LEU A 1 103 ? -5.542 -1.903 5.217 1.00 79.44 103 LEU A O 1
ATOM 819 N N . VAL A 1 104 ? -7.353 -2.853 4.295 1.00 82.44 104 VAL A N 1
ATOM 820 C CA . VAL A 1 104 ? -6.782 -4.178 4.114 1.00 82.44 104 VAL A CA 1
ATOM 821 C C . VAL A 1 104 ? -6.584 -4.384 2.626 1.00 82.44 104 VAL A C 1
ATOM 823 O O . VAL A 1 104 ? -7.533 -4.267 1.859 1.00 82.44 104 VAL A O 1
ATOM 826 N N . ILE A 1 105 ? -5.353 -4.668 2.221 1.00 83.25 105 ILE A N 1
ATOM 827 C CA . ILE A 1 105 ? -5.009 -4.971 0.835 1.00 83.25 105 ILE A CA 1
ATOM 828 C C . ILE A 1 105 ? -4.618 -6.437 0.773 1.00 83.25 105 ILE A C 1
ATOM 830 O O . ILE A 1 105 ? -3.724 -6.866 1.504 1.00 83.25 105 ILE A O 1
ATOM 834 N N . PHE A 1 106 ? -5.277 -7.190 -0.096 1.00 83.00 106 PHE A N 1
ATOM 835 C CA . PHE A 1 106 ? -4.968 -8.590 -0.315 1.00 83.00 106 PHE A CA 1
ATOM 836 C C . PHE A 1 106 ? -4.030 -8.742 -1.504 1.00 83.00 106 PHE A C 1
ATOM 838 O O . PHE A 1 106 ? -4.251 -8.150 -2.564 1.00 83.00 106 PHE A O 1
ATOM 845 N N . LEU A 1 107 ? -2.979 -9.530 -1.306 1.00 83.00 107 LEU A N 1
ATOM 846 C CA . LEU A 1 107 ? -1.960 -9.824 -2.299 1.00 83.00 107 LEU A CA 1
ATOM 847 C C . LEU A 1 107 ? -2.034 -11.279 -2.758 1.00 83.00 107 LEU A C 1
ATOM 849 O O . LEU A 1 107 ? -2.478 -12.157 -2.022 1.00 83.00 107 LEU A O 1
ATOM 853 N N . LYS A 1 108 ? -1.515 -11.542 -3.957 1.00 76.94 108 LYS A N 1
ATOM 854 C CA . LYS A 1 108 ? -1.420 -12.887 -4.539 1.00 76.94 108 LYS A CA 1
ATOM 855 C C . LYS A 1 108 ? -0.443 -13.813 -3.792 1.00 76.94 108 LYS A C 1
ATOM 857 O O . LYS A 1 108 ? -0.539 -15.027 -3.942 1.00 76.94 108 LYS A O 1
ATOM 862 N N . GLU A 1 109 ? 0.506 -13.277 -3.020 1.00 68.00 109 GLU A N 1
ATOM 863 C CA . GLU A 1 109 ? 1.517 -14.086 -2.321 1.00 68.00 109 GLU A CA 1
ATOM 864 C C . GLU A 1 109 ? 0.903 -15.027 -1.272 1.00 68.00 109 GLU A C 1
ATOM 866 O O . GLU A 1 109 ? 0.215 -14.587 -0.357 1.00 68.00 109 GLU A O 1
ATOM 871 N N . LEU A 1 110 ? 1.234 -16.320 -1.354 1.00 54.34 110 LEU A N 1
ATOM 872 C CA . LEU A 1 110 ? 0.699 -17.374 -0.477 1.00 54.34 110 LEU A CA 1
ATOM 873 C C . LEU A 1 110 ? 1.098 -17.218 1.002 1.00 54.34 110 LEU A C 1
ATOM 875 O O . LEU A 1 110 ? 0.330 -17.596 1.881 1.00 54.34 110 LEU A O 1
ATOM 879 N N . ASN A 1 111 ? 2.277 -16.652 1.285 1.00 55.16 111 ASN A N 1
ATOM 880 C CA . ASN A 1 111 ? 2.830 -16.598 2.646 1.00 55.16 111 ASN A CA 1
ATOM 881 C C . ASN A 1 111 ? 2.500 -15.307 3.407 1.00 55.16 111 ASN A C 1
ATOM 883 O O . ASN A 1 111 ? 2.632 -15.269 4.628 1.00 55.16 111 ASN A O 1
ATOM 887 N N . ASN A 1 112 ? 2.108 -14.235 2.713 1.00 57.16 112 ASN A N 1
ATOM 888 C CA . ASN A 1 112 ? 1.748 -12.971 3.352 1.00 57.16 112 ASN A CA 1
ATOM 889 C C . ASN A 1 112 ? 0.779 -12.181 2.465 1.00 57.16 112 ASN A C 1
ATOM 891 O O . ASN A 1 112 ? 1.077 -11.097 1.965 1.00 57.16 112 ASN A O 1
ATOM 895 N N . SER A 1 113 ? -0.395 -12.769 2.255 1.00 71.81 113 SER A N 1
ATOM 896 C CA . SER A 1 113 ? -1.433 -12.292 1.342 1.00 71.81 113 SER A CA 1
ATOM 897 C C . SER A 1 113 ? -2.175 -11.048 1.832 1.00 71.81 113 SER A C 1
ATOM 899 O O . SER A 1 113 ? -3.191 -10.691 1.244 1.00 71.81 113 SER A O 1
ATOM 901 N N . ARG A 1 114 ? -1.734 -10.389 2.913 1.00 82.62 114 ARG A N 1
ATOM 902 C CA . ARG A 1 114 ? -2.493 -9.308 3.551 1.00 82.62 114 ARG A CA 1
ATOM 903 C C . ARG A 1 114 ? -1.594 -8.192 4.072 1.00 82.62 114 ARG A C 1
ATOM 905 O O . ARG A 1 114 ? -0.811 -8.384 4.995 1.00 82.62 114 ARG A O 1
ATOM 912 N N . ILE A 1 115 ? -1.799 -6.987 3.555 1.00 82.62 115 ILE A N 1
ATOM 913 C CA . ILE A 1 115 ? -1.278 -5.746 4.129 1.00 82.62 115 ILE A CA 1
ATOM 914 C C . ILE A 1 115 ? -2.407 -5.077 4.910 1.00 82.62 115 ILE A C 1
ATOM 916 O O . ILE A 1 115 ? -3.507 -4.898 4.388 1.00 82.62 115 ILE A O 1
ATOM 920 N N . VAL A 1 116 ? -2.140 -4.686 6.155 1.00 82.00 116 VAL A N 1
ATOM 921 C CA . VAL A 1 116 ? -3.091 -3.943 6.991 1.00 82.00 116 VAL A CA 1
ATOM 922 C C . VAL A 1 116 ? -2.533 -2.557 7.265 1.00 82.00 116 VAL A C 1
ATOM 924 O O . VAL A 1 116 ? -1.491 -2.412 7.898 1.00 82.00 116 VAL A O 1
ATOM 927 N N . ILE A 1 117 ? -3.251 -1.538 6.810 1.00 79.25 117 ILE A N 1
ATOM 928 C CA . ILE A 1 117 ? -2.902 -0.135 7.001 1.00 79.25 117 ILE A CA 1
ATOM 929 C C . ILE A 1 117 ? -3.930 0.468 7.949 1.00 79.25 117 ILE A C 1
ATOM 931 O O . ILE A 1 117 ? -5.120 0.554 7.633 1.00 79.25 117 ILE A O 1
ATOM 935 N N . ASN A 1 118 ? -3.469 0.876 9.130 1.00 77.12 118 ASN A N 1
ATOM 936 C CA . ASN A 1 118 ? -4.316 1.554 10.100 1.00 77.12 118 ASN A CA 1
ATOM 937 C C . ASN A 1 118 ? -4.452 3.030 9.708 1.00 77.12 118 ASN A C 1
ATOM 939 O O . ASN A 1 118 ? -3.476 3.775 9.631 1.00 77.12 118 ASN A O 1
ATOM 943 N N . LEU A 1 119 ? -5.692 3.431 9.460 1.00 70.56 119 LEU A N 1
ATOM 944 C CA . LEU A 1 119 ? -6.128 4.772 9.098 1.00 70.56 119 LEU A CA 1
ATOM 945 C C . LEU A 1 119 ? -6.781 5.393 10.338 1.00 70.56 119 LEU A C 1
ATOM 947 O O . LEU A 1 119 ? -7.999 5.543 10.425 1.00 70.56 119 LEU A O 1
ATOM 951 N N . THR A 1 120 ? -5.968 5.648 11.362 1.00 63.50 120 THR A N 1
ATOM 952 C CA . THR A 1 120 ? -6.422 6.213 12.638 1.00 63.50 120 THR A CA 1
ATOM 953 C C . THR A 1 120 ? -5.997 7.664 12.774 1.00 63.50 120 THR A C 1
ATOM 955 O O . THR A 1 120 ? -4.820 7.982 12.630 1.00 63.50 120 THR A O 1
ATOM 958 N N . SER A 1 121 ? -6.940 8.524 13.154 1.00 50.34 121 SER A N 1
ATOM 959 C CA . SER A 1 121 ? -6.623 9.838 13.709 1.00 50.34 121 SER A CA 1
ATOM 960 C C . SER A 1 121 ? -6.013 9.668 15.089 1.00 50.34 121 SER A C 1
ATOM 962 O O . SER A 1 121 ? -6.712 9.217 15.995 1.00 50.34 121 SER A O 1
ATOM 964 N N . ASN A 1 122 ? -4.777 10.110 15.311 1.00 45.53 122 ASN A N 1
ATOM 965 C CA . ASN A 1 122 ? -4.309 10.358 16.676 1.00 45.53 122 ASN A CA 1
ATOM 966 C C . ASN A 1 122 ? -4.699 11.763 17.180 1.00 45.53 122 ASN A C 1
ATOM 968 O O . ASN A 1 122 ? -4.028 12.342 18.029 1.00 45.53 122 ASN A O 1
ATOM 972 N N . LYS A 1 123 ? -5.800 12.350 16.683 1.00 43.50 123 LYS A N 1
ATOM 973 C CA . LYS A 1 123 ? -6.383 13.562 17.282 1.00 43.50 123 LYS A CA 1
ATOM 974 C C . LYS A 1 123 ? -7.304 13.198 18.447 1.00 43.50 123 LYS A C 1
ATOM 976 O O . LYS A 1 123 ? -8.485 13.522 18.441 1.00 43.50 123 LYS A O 1
ATOM 981 N N . ASN A 1 124 ? -6.747 12.540 19.460 1.00 37.62 124 ASN A N 1
ATOM 982 C CA . ASN A 1 124 ? -7.311 12.524 20.807 1.00 37.62 124 ASN A CA 1
ATOM 983 C C . ASN A 1 124 ? -6.485 13.449 21.707 1.00 37.62 124 ASN A C 1
ATOM 985 O O . ASN A 1 124 ? -5.865 13.023 22.672 1.00 37.62 124 ASN A O 1
ATOM 989 N N . THR A 1 125 ? -6.536 14.749 21.435 1.00 35.56 125 THR A N 1
ATOM 990 C CA . THR A 1 125 ? -6.540 15.737 22.515 1.00 35.56 125 THR A CA 1
ATOM 991 C C . THR A 1 125 ? -7.959 16.258 22.619 1.00 35.56 125 THR A C 1
ATOM 993 O O . THR A 1 125 ? -8.335 17.272 22.034 1.00 35.56 125 THR A O 1
ATOM 996 N N . LYS A 1 126 ? -8.777 15.535 23.393 1.00 36.34 126 LYS A N 1
ATOM 997 C CA . LYS A 1 126 ? -9.886 16.173 24.095 1.00 36.34 126 LYS A CA 1
ATOM 998 C C . LYS A 1 126 ? -9.272 17.314 24.909 1.00 36.34 126 LYS A C 1
ATOM 1000 O O . LYS A 1 126 ? -8.695 17.070 25.964 1.00 36.34 126 LYS A O 1
ATOM 1005 N N . LYS A 1 127 ? -9.401 18.554 24.435 1.00 34.62 127 LYS A N 1
ATOM 1006 C CA . LYS A 1 127 ? -9.526 19.687 25.350 1.00 34.62 127 LYS A CA 1
ATOM 1007 C C . LYS A 1 127 ? -10.858 19.452 26.057 1.00 34.62 127 LYS A C 1
ATOM 1009 O O . LYS A 1 127 ? -11.921 19.735 25.511 1.00 34.62 127 LYS A O 1
ATOM 1014 N N . LEU A 1 128 ? -10.791 18.767 27.197 1.00 39.62 128 LEU A N 1
ATOM 1015 C CA . LEU A 1 128 ? -11.860 18.805 28.179 1.00 39.62 128 LEU A CA 1
ATOM 1016 C C . LEU A 1 128 ? -12.065 20.277 28.526 1.00 39.62 128 LEU A C 1
ATOM 1018 O O . LEU A 1 128 ? -11.104 20.982 28.831 1.00 39.62 128 LEU A O 1
ATOM 1022 N N . LEU A 1 129 ? -13.310 20.712 28.381 1.00 41.25 129 LEU A N 1
ATOM 1023 C CA . LEU A 1 129 ? -13.813 21.977 28.886 1.00 41.25 129 LEU A CA 1
ATOM 1024 C C . LEU A 1 129 ? -13.373 22.138 30.348 1.00 41.25 129 LEU A C 1
ATOM 1026 O O . LEU A 1 129 ? -13.653 21.263 31.170 1.00 41.25 129 LEU A O 1
ATOM 1030 N N . GLN A 1 130 ? -12.687 23.238 30.635 1.00 35.41 130 GLN A N 1
ATOM 1031 C CA . GLN A 1 130 ? -12.792 23.964 31.895 1.00 35.41 130 GLN A CA 1
ATOM 1032 C C . GLN A 1 130 ? -13.098 25.410 31.530 1.00 35.41 130 GLN A C 1
ATOM 1034 O O . GLN A 1 130 ? -12.461 25.896 30.563 1.00 35.41 130 GLN A O 1
#